Protein AF-A0A2W6NZN1-F1 (afdb_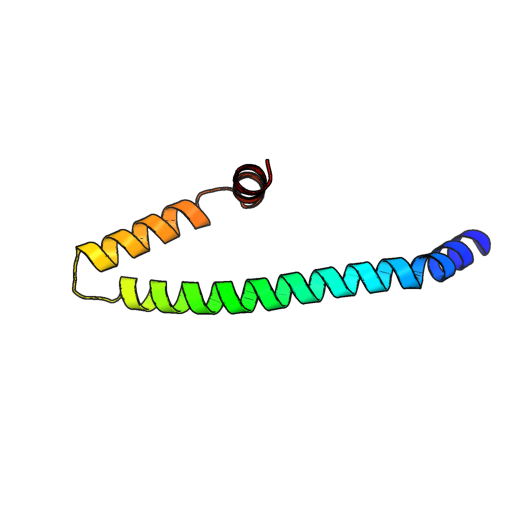monomer)

Structure (mmCIF, N/CA/C/O backbone):
data_AF-A0A2W6NZN1-F1
#
_entry.id   AF-A0A2W6NZN1-F1
#
loop_
_atom_site.group_PDB
_atom_site.id
_atom_site.type_symbol
_atom_site.label_atom_id
_atom_site.label_alt_id
_atom_site.label_comp_id
_atom_site.label_asym_id
_atom_site.label_entity_id
_atom_site.label_seq_id
_atom_site.pdbx_PDB_ins_code
_atom_site.Cartn_x
_atom_site.Cartn_y
_atom_site.Cartn_z
_atom_site.occupancy
_atom_site.B_iso_or_equiv
_atom_site.auth_seq_id
_atom_site.auth_comp_id
_atom_site.auth_asym_id
_atom_site.auth_atom_id
_atom_site.pdbx_PDB_model_num
ATOM 1 N N . MET A 1 1 ? -13.178 -4.474 36.354 1.00 63.78 1 MET A N 1
ATOM 2 C CA . MET A 1 1 ? -12.896 -5.693 35.553 1.00 63.78 1 MET A CA 1
ATOM 3 C C . MET A 1 1 ? -14.141 -6.202 34.827 1.00 63.78 1 MET A C 1
ATOM 5 O O . MET A 1 1 ? -14.049 -6.425 33.631 1.00 63.78 1 MET A O 1
ATOM 9 N N . GLN A 1 2 ? -15.303 -6.317 35.487 1.00 73.75 2 GLN A N 1
ATOM 10 C CA . GLN A 1 2 ? -16.582 -6.623 34.814 1.00 73.75 2 GLN A CA 1
ATOM 11 C C . GLN A 1 2 ? -17.025 -5.513 33.838 1.00 73.75 2 GLN A C 1
ATOM 13 O O . GLN A 1 2 ? -17.391 -5.822 32.709 1.00 73.75 2 GLN A O 1
ATOM 18 N N . GLU A 1 3 ? -16.870 -4.237 34.214 1.00 82.69 3 GLU A N 1
ATOM 19 C CA . GLU A 1 3 ? -17.173 -3.090 33.333 1.00 82.69 3 GLU A CA 1
ATOM 20 C C . GLU A 1 3 ? -16.351 -3.088 32.032 1.00 82.69 3 GLU A C 1
ATOM 22 O O . GLU A 1 3 ? -16.877 -2.823 30.957 1.00 82.69 3 GLU A O 1
ATOM 27 N N . SER A 1 4 ? -15.064 -3.446 32.095 1.00 85.00 4 SER A N 1
ATOM 28 C CA . SER A 1 4 ? -14.194 -3.507 30.912 1.00 85.00 4 SER A CA 1
ATOM 29 C C . SER A 1 4 ? -14.633 -4.593 29.925 1.00 85.00 4 SER A C 1
ATOM 31 O O . SER A 1 4 ? -14.530 -4.402 28.719 1.00 85.00 4 SER A O 1
ATOM 33 N N . ILE A 1 5 ? -15.132 -5.727 30.430 1.00 88.38 5 ILE A N 1
ATOM 34 C CA . ILE A 1 5 ? -15.622 -6.830 29.593 1.00 88.38 5 ILE A CA 1
ATOM 35 C C . ILE A 1 5 ? -16.943 -6.446 28.921 1.00 88.38 5 ILE A C 1
ATOM 37 O O . ILE A 1 5 ? -17.108 -6.697 27.731 1.00 88.38 5 ILE A O 1
ATOM 41 N N . GLN A 1 6 ? -17.852 -5.797 29.651 1.00 89.81 6 GLN A N 1
ATOM 42 C CA . GLN A 1 6 ? -19.106 -5.287 29.086 1.00 89.81 6 GLN A CA 1
ATOM 43 C C . GLN A 1 6 ? -18.841 -4.273 27.968 1.00 89.81 6 GLN A C 1
ATOM 45 O O . GLN A 1 6 ? -19.387 -4.412 26.881 1.00 89.81 6 GLN A O 1
ATOM 50 N N . LEU A 1 7 ? -17.889 -3.358 28.168 1.00 90.88 7 LEU A N 1
ATOM 51 C CA . LEU A 1 7 ? -17.510 -2.363 27.163 1.00 90.88 7 LEU A CA 1
ATOM 52 C 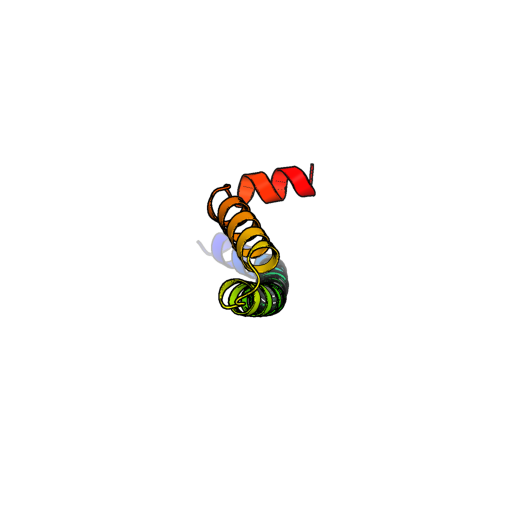C . LEU A 1 7 ? -16.970 -2.999 25.868 1.00 90.88 7 LEU A C 1
ATOM 54 O O . LEU A 1 7 ? -17.274 -2.537 24.765 1.00 90.88 7 LEU A O 1
ATOM 58 N N . VAL A 1 8 ? -16.204 -4.089 25.980 1.00 89.44 8 VAL A N 1
ATOM 59 C CA . VAL A 1 8 ? -15.727 -4.862 24.819 1.00 89.44 8 VAL A CA 1
ATOM 60 C C . VAL A 1 8 ? -16.886 -5.541 24.090 1.00 89.44 8 VAL A C 1
ATOM 62 O O . VAL A 1 8 ? -16.913 -5.518 22.861 1.00 89.44 8 VAL A O 1
ATOM 65 N N . ILE A 1 9 ? -17.839 -6.121 24.823 1.00 93.25 9 ILE A N 1
ATOM 66 C CA . ILE A 1 9 ? -19.020 -6.781 24.248 1.00 93.25 9 ILE A CA 1
ATOM 67 C C . ILE A 1 9 ? -19.903 -5.764 23.516 1.00 93.25 9 ILE A C 1
ATOM 69 O O . ILE A 1 9 ? -20.304 -6.016 22.381 1.00 93.25 9 ILE A O 1
ATOM 73 N N . ASP A 1 10 ? -20.129 -4.594 24.109 1.00 95.00 10 ASP A N 1
ATOM 74 C CA . ASP A 1 10 ? -20.925 -3.522 23.504 1.00 95.00 10 ASP A CA 1
ATOM 75 C C . ASP A 1 10 ? -20.259 -2.950 22.243 1.00 95.00 10 ASP A C 1
ATOM 77 O O . ASP A 1 10 ? -20.926 -2.596 21.270 1.00 95.00 10 ASP A O 1
ATOM 81 N N . SER A 1 11 ? -18.923 -2.910 22.221 1.00 95.00 11 SER A N 1
ATOM 82 C CA . SER A 1 11 ? -18.138 -2.431 21.073 1.00 95.00 11 SER A CA 1
ATOM 83 C C . SER A 1 11 ? -17.934 -3.495 19.989 1.00 95.00 11 SER A C 1
ATOM 85 O O . SER A 1 11 ? -17.551 -3.173 18.860 1.00 95.00 11 SER A O 1
ATOM 87 N N . LEU A 1 12 ? -18.186 -4.768 20.302 1.00 95.19 12 LEU A N 1
ATOM 88 C CA . LEU A 1 12 ? -17.912 -5.913 19.435 1.00 95.19 12 LEU A CA 1
ATOM 89 C C . LEU A 1 12 ? -18.564 -5.793 18.044 1.00 95.19 12 LEU A C 1
ATOM 91 O O . LEU A 1 12 ? -17.864 -6.021 17.055 1.00 95.19 12 LEU A O 1
ATOM 95 N N . PRO A 1 13 ? -19.839 -5.369 17.904 1.00 94.56 13 PRO A N 1
ATOM 96 C CA . PRO A 1 13 ? -20.463 -5.191 16.592 1.00 94.56 13 PRO A CA 1
ATOM 97 C C . PRO A 1 13 ? -19.751 -4.140 15.729 1.00 94.56 13 PRO A C 1
ATOM 99 O O . PRO A 1 13 ? -19.595 -4.322 14.520 1.00 94.56 13 PRO A O 1
ATOM 102 N N . PHE A 1 14 ? -19.280 -3.050 16.342 1.00 95.88 14 PHE A N 1
ATOM 103 C CA . PHE A 1 14 ? -18.536 -2.002 15.645 1.00 95.88 14 PHE A CA 1
ATOM 104 C C . PHE A 1 14 ? -17.153 -2.497 15.201 1.00 95.88 14 PHE A C 1
ATOM 106 O O . PHE A 1 14 ? -16.757 -2.285 14.053 1.00 95.88 14 PHE A O 1
ATOM 113 N N . LEU A 1 15 ? -16.449 -3.225 16.071 1.00 95.75 15 LEU A N 1
ATOM 114 C CA . LEU A 1 15 ? -15.152 -3.824 15.749 1.00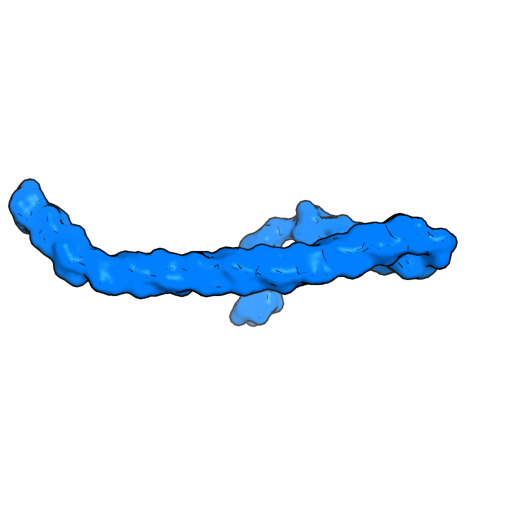 95.75 15 LEU A CA 1
ATOM 115 C C . LEU A 1 15 ? -15.266 -4.871 14.633 1.00 95.75 15 LEU A C 1
ATOM 117 O O . LEU A 1 15 ? -14.445 -4.877 13.717 1.00 95.75 15 LEU A O 1
ATOM 121 N N . LEU A 1 16 ? -16.308 -5.708 14.653 1.00 97.06 16 LEU A N 1
ATOM 122 C CA . LEU A 1 16 ? -16.581 -6.682 13.591 1.00 97.06 16 LEU A CA 1
ATOM 123 C C . LEU A 1 16 ? -16.875 -6.003 12.252 1.00 97.06 16 LEU A C 1
ATOM 125 O O . LEU A 1 16 ? -16.404 -6.461 11.211 1.00 97.06 16 LEU A O 1
ATOM 129 N N . LYS A 1 17 ? -17.598 -4.880 12.264 1.00 97.19 17 LYS A N 1
ATOM 130 C CA . LYS A 1 17 ? -17.811 -4.070 11.061 1.00 97.19 17 LYS A CA 1
ATOM 131 C C . LYS A 1 17 ? -16.488 -3.519 10.518 1.00 97.19 17 LYS A C 1
ATOM 133 O O . LYS A 1 17 ? -16.240 -3.612 9.318 1.00 97.19 17 LYS A O 1
ATOM 138 N N . GLY A 1 18 ? -15.617 -3.016 11.396 1.00 97.44 18 GLY A N 1
ATOM 139 C CA . GLY A 1 18 ? -14.257 -2.599 11.043 1.00 97.44 18 GLY A CA 1
ATOM 140 C C . GLY A 1 18 ? -13.430 -3.735 10.432 1.00 97.44 18 GLY A C 1
ATOM 141 O O . GLY A 1 18 ? -12.825 -3.560 9.376 1.00 97.44 18 GLY A O 1
ATOM 142 N 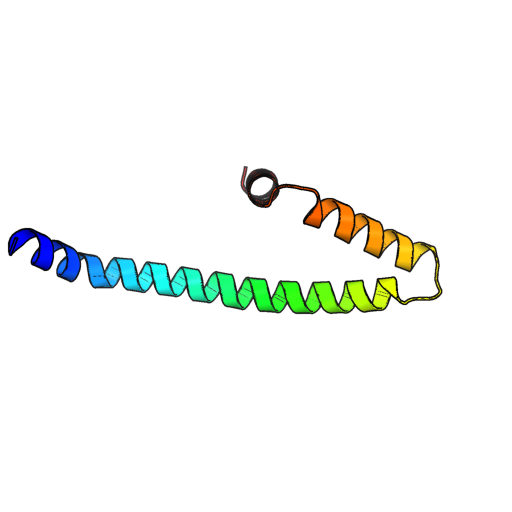N . ALA A 1 19 ? -13.471 -4.925 11.035 1.00 97.56 19 ALA A N 1
ATOM 143 C CA . ALA A 1 19 ? -12.818 -6.118 10.498 1.00 97.56 19 ALA A CA 1
ATOM 144 C C . ALA A 1 19 ? -13.352 -6.489 9.103 1.00 97.56 19 ALA A C 1
ATOM 146 O O . ALA A 1 19 ? -12.572 -6.825 8.211 1.00 97.56 19 ALA A O 1
ATOM 147 N N . GLY A 1 20 ? -14.664 -6.353 8.887 1.00 98.25 20 GLY A N 1
ATOM 148 C CA . GLY A 1 20 ? -15.295 -6.510 7.578 1.00 98.25 20 GLY A CA 1
ATOM 149 C C . GLY A 1 20 ? -14.720 -5.559 6.525 1.00 98.25 20 GLY A C 1
ATOM 150 O O . GLY A 1 20 ? -14.367 -6.006 5.435 1.00 98.25 20 GLY A O 1
ATOM 151 N N . TYR A 1 21 ? -14.543 -4.276 6.855 1.00 97.88 21 TYR A N 1
ATOM 152 C CA . TYR A 1 21 ? -13.909 -3.314 5.945 1.00 97.88 21 TYR A CA 1
ATOM 153 C C . TYR A 1 21 ? -12.452 -3.663 5.644 1.00 97.88 21 TYR A C 1
ATOM 155 O O . TYR A 1 21 ? -12.048 -3.633 4.482 1.00 97.88 21 TYR A O 1
ATOM 163 N N . THR A 1 22 ? -11.674 -4.057 6.653 1.00 97.69 22 THR A N 1
ATOM 164 C CA . THR A 1 22 ? -10.288 -4.500 6.451 1.00 97.69 22 THR A CA 1
ATOM 165 C C . THR A 1 22 ? -10.222 -5.669 5.477 1.00 97.69 22 THR A C 1
ATOM 167 O O . THR A 1 22 ? -9.410 -5.643 4.554 1.00 97.69 22 THR A O 1
ATOM 170 N N . LEU A 1 23 ? -11.088 -6.674 5.635 1.00 98.25 23 LEU A N 1
ATOM 171 C CA . LEU A 1 23 ? -11.145 -7.817 4.723 1.00 98.25 23 LEU A CA 1
ATOM 172 C C . LEU A 1 23 ? -11.527 -7.393 3.305 1.00 98.25 23 LEU A C 1
ATOM 174 O O . LEU A 1 23 ? -10.855 -7.790 2.357 1.00 98.25 23 LEU A O 1
ATOM 178 N N . GLN A 1 24 ? -12.557 -6.559 3.156 1.00 98.06 24 GLN A N 1
ATOM 179 C CA . GLN A 1 24 ? -12.996 -6.066 1.848 1.00 98.06 24 GLN A CA 1
ATOM 180 C C . GLN A 1 24 ? -11.875 -5.320 1.117 1.00 98.06 24 GLN A C 1
ATOM 182 O O . GLN A 1 24 ? -11.573 -5.633 -0.035 1.00 98.06 24 GLN A O 1
ATOM 187 N N . LEU A 1 25 ? -11.217 -4.377 1.797 1.00 97.62 25 LEU A N 1
ATOM 188 C CA . LEU A 1 25 ? -10.119 -3.596 1.229 1.00 97.62 25 LEU A CA 1
ATOM 189 C C . LEU A 1 25 ? -8.885 -4.458 0.950 1.00 97.62 25 LEU A C 1
ATOM 191 O O . LEU A 1 25 ? -8.250 -4.291 -0.088 1.00 97.62 25 LEU A O 1
ATOM 195 N N . SER A 1 26 ? -8.559 -5.403 1.835 1.00 97.56 26 SER A N 1
ATOM 196 C CA . SER A 1 26 ? -7.391 -6.276 1.670 1.00 97.56 26 SER A CA 1
ATOM 197 C C . SER A 1 26 ? -7.571 -7.233 0.499 1.00 97.56 26 SER A C 1
ATOM 199 O O . SER A 1 26 ? -6.677 -7.354 -0.334 1.00 97.56 26 SER A O 1
ATOM 201 N N . ILE A 1 27 ? -8.730 -7.890 0.405 1.00 98.38 27 ILE A N 1
ATOM 202 C CA . ILE A 1 27 ? -9.030 -8.831 -0.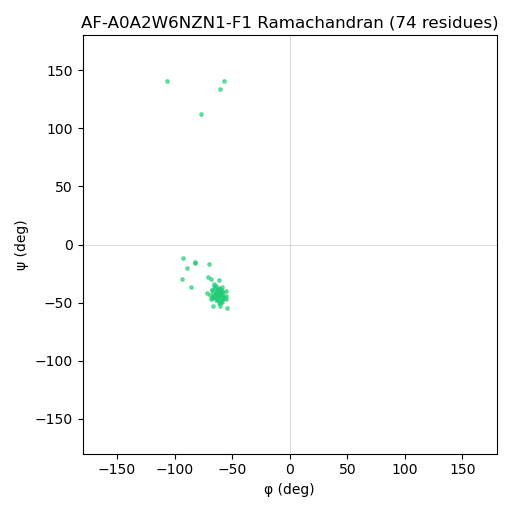681 1.00 98.38 27 ILE A CA 1
ATOM 203 C C . ILE A 1 27 ? -9.138 -8.079 -2.008 1.00 98.38 27 ILE A C 1
ATOM 205 O O . ILE A 1 27 ? -8.529 -8.497 -2.990 1.00 98.38 27 ILE A O 1
ATOM 209 N N . GLY A 1 28 ? -9.849 -6.947 -2.036 1.00 98.19 28 GLY A N 1
ATOM 210 C CA . GLY A 1 28 ? -9.951 -6.110 -3.231 1.00 98.19 28 GLY A CA 1
ATOM 211 C C . GLY A 1 28 ? -8.584 -5.600 -3.690 1.00 98.19 28 GLY A C 1
ATOM 212 O O . GLY A 1 28 ? -8.200 -5.794 -4.842 1.00 98.19 28 GLY A O 1
ATOM 213 N N . GLY A 1 29 ? -7.805 -5.019 -2.775 1.00 97.38 29 GLY A N 1
ATOM 214 C CA . GLY A 1 29 ? -6.458 -4.525 -3.053 1.00 97.38 29 GLY A CA 1
ATOM 215 C C . GLY A 1 29 ? -5.504 -5.626 -3.515 1.00 97.38 29 GLY A C 1
ATOM 216 O O . GLY A 1 29 ? -4.767 -5.429 -4.479 1.00 97.38 29 GLY A O 1
ATOM 217 N N . MET A 1 30 ? -5.556 -6.808 -2.896 1.00 97.88 30 MET A N 1
ATOM 218 C CA . MET A 1 30 ? -4.766 -7.965 -3.318 1.00 97.88 30 MET A CA 1
ATOM 219 C C . MET A 1 30 ? -5.166 -8.439 -4.717 1.00 97.88 30 MET A C 1
ATOM 221 O O . MET A 1 30 ? -4.288 -8.689 -5.537 1.00 97.88 30 MET A O 1
ATOM 225 N N . PHE A 1 31 ? -6.463 -8.526 -5.013 1.00 98.44 31 PHE A N 1
ATOM 226 C CA . PHE A 1 31 ? -6.959 -8.951 -6.321 1.00 98.44 31 PHE A CA 1
ATOM 227 C C . PHE A 1 31 ? -6.492 -8.012 -7.441 1.00 98.44 31 PHE A C 1
ATOM 229 O O . PHE A 1 31 ? -5.861 -8.456 -8.404 1.00 98.44 31 PHE A O 1
ATOM 236 N N . PHE A 1 32 ? -6.729 -6.704 -7.298 1.00 97.88 32 PHE A N 1
ATOM 237 C CA . PHE A 1 32 ? -6.301 -5.723 -8.300 1.00 97.88 32 PHE A CA 1
ATOM 238 C C . PHE A 1 32 ? -4.776 -5.593 -8.366 1.00 97.88 32 PHE A C 1
ATOM 240 O O . PHE A 1 32 ? -4.210 -5.507 -9.457 1.00 97.88 32 PHE A O 1
ATOM 247 N N . GLY A 1 33 ? -4.095 -5.637 -7.219 1.00 97.31 33 GLY A N 1
ATOM 248 C CA . GLY A 1 33 ? -2.637 -5.611 -7.140 1.00 97.31 33 GLY A CA 1
ATOM 249 C C . GLY A 1 33 ? -1.990 -6.814 -7.827 1.00 97.31 33 GLY A C 1
ATOM 250 O O . GLY A 1 33 ? -0.998 -6.649 -8.535 1.00 97.31 33 GLY A O 1
ATOM 251 N N . LEU A 1 34 ? -2.573 -8.009 -7.688 1.00 98.12 34 LEU A N 1
ATOM 252 C CA . LEU A 1 34 ? -2.115 -9.216 -8.372 1.00 98.12 34 LEU A CA 1
ATOM 253 C C . LEU A 1 34 ? -2.322 -9.110 -9.883 1.00 98.12 34 LEU A C 1
ATOM 255 O O . LEU A 1 34 ? -1.408 -9.422 -10.641 1.00 98.12 34 LEU A O 1
ATOM 259 N N . LEU A 1 35 ? -3.489 -8.637 -10.324 1.00 98.44 35 LEU A N 1
ATOM 260 C CA . LEU A 1 35 ? -3.802 -8.481 -11.744 1.00 98.44 35 LEU A CA 1
ATOM 261 C C . LEU A 1 35 ? -2.852 -7.481 -12.421 1.00 98.44 35 LEU A C 1
ATOM 263 O O . LEU A 1 35 ? -2.243 -7.796 -13.445 1.00 98.44 35 LEU A O 1
ATOM 267 N N . LEU A 1 36 ? -2.647 -6.310 -11.810 1.00 97.75 36 LEU A N 1
ATOM 268 C CA . LEU A 1 36 ? -1.679 -5.320 -12.289 1.00 97.75 36 LEU A CA 1
ATOM 269 C C . LEU A 1 36 ? -0.242 -5.848 -12.222 1.00 97.75 36 LEU A C 1
ATOM 271 O O . LEU A 1 36 ? 0.517 -5.706 -13.180 1.00 97.75 36 LEU A O 1
ATOM 275 N N . GLY A 1 37 ? 0.133 -6.491 -11.115 1.00 97.62 37 GLY A N 1
ATOM 276 C CA . GLY A 1 37 ? 1.456 -7.082 -10.929 1.00 97.62 37 GLY A CA 1
ATOM 277 C C . GLY A 1 37 ? 1.773 -8.150 -11.976 1.00 97.62 37 GLY A C 1
ATOM 278 O O . GLY A 1 37 ? 2.888 -8.183 -12.496 1.00 97.62 37 GLY A O 1
ATOM 279 N N . PHE A 1 38 ? 0.788 -8.970 -12.342 1.00 98.12 38 PHE A N 1
ATOM 280 C CA . PHE A 1 38 ? 0.909 -9.977 -13.391 1.00 98.12 38 PHE A CA 1
ATOM 281 C C . PHE A 1 38 ? 1.153 -9.339 -14.764 1.00 98.12 38 PHE A C 1
ATOM 283 O O . PHE A 1 38 ? 2.107 -9.709 -15.450 1.00 98.12 38 PHE A O 1
ATOM 290 N N . ILE A 1 39 ? 0.367 -8.323 -15.137 1.00 98.19 39 ILE A N 1
ATOM 291 C CA . ILE A 1 39 ? 0.560 -7.582 -16.395 1.00 98.19 39 ILE A CA 1
ATOM 292 C C . ILE A 1 39 ? 1.960 -6.955 -16.443 1.00 98.19 39 ILE A C 1
ATOM 294 O O . ILE A 1 39 ? 2.687 -7.117 -17.424 1.00 98.19 39 ILE A O 1
ATOM 298 N N . LEU A 1 40 ? 2.383 -6.291 -15.366 1.00 97.75 40 LEU A N 1
ATOM 299 C CA . LEU A 1 40 ? 3.704 -5.665 -15.276 1.00 97.75 40 LEU A CA 1
ATOM 300 C C . LEU A 1 40 ? 4.843 -6.688 -15.339 1.00 97.75 40 LEU A C 1
ATOM 302 O O . LEU A 1 40 ? 5.888 -6.409 -15.932 1.00 97.75 40 LEU A O 1
ATOM 306 N N . ALA A 1 41 ? 4.654 -7.878 -14.766 1.00 97.19 41 ALA A N 1
ATOM 307 C CA . ALA A 1 41 ? 5.618 -8.967 -14.867 1.00 97.19 41 ALA A CA 1
ATOM 308 C C . ALA A 1 41 ? 5.785 -9.429 -16.323 1.00 97.19 41 ALA A C 1
ATOM 310 O O . ALA A 1 41 ? 6.919 -9.537 -16.794 1.00 97.19 41 ALA A O 1
ATOM 311 N N . LEU A 1 42 ? 4.683 -9.605 -17.062 1.00 97.88 42 LEU A N 1
ATOM 312 C CA . LEU A 1 42 ? 4.722 -9.929 -18.492 1.00 97.88 42 LEU A CA 1
ATOM 313 C C . LEU A 1 42 ? 5.403 -8.819 -19.307 1.00 97.88 42 LEU A C 1
ATOM 315 O O . LEU A 1 42 ? 6.292 -9.095 -20.113 1.00 97.88 42 LEU A O 1
ATOM 319 N N . MET A 1 43 ? 5.066 -7.551 -19.046 1.00 97.75 43 MET A N 1
ATOM 320 C CA . MET A 1 43 ? 5.712 -6.401 -19.693 1.00 97.75 43 MET A CA 1
ATOM 321 C C . MET A 1 43 ? 7.225 -6.370 -19.442 1.00 97.75 43 MET A C 1
ATOM 323 O O . MET A 1 43 ? 8.001 -6.030 -20.336 1.00 97.75 43 MET A O 1
ATOM 327 N N . ARG A 1 44 ? 7.676 -6.763 -18.246 1.00 96.25 44 ARG A N 1
ATOM 328 C CA . ARG A 1 44 ? 9.101 -6.812 -17.892 1.00 96.25 44 ARG A CA 1
ATOM 329 C C . ARG A 1 44 ? 9.867 -7.904 -18.649 1.00 96.25 44 ARG A C 1
ATOM 331 O O . ARG A 1 44 ? 11.061 -7.728 -18.891 1.00 96.25 44 ARG A O 1
ATOM 338 N N . LEU A 1 45 ? 9.200 -8.998 -19.020 1.00 96.56 45 LEU A N 1
ATOM 339 C CA . LEU A 1 45 ? 9.773 -10.088 -19.819 1.00 96.56 45 LEU A CA 1
ATOM 340 C C . LEU A 1 45 ? 9.761 -9.796 -21.327 1.00 96.56 45 LEU A C 1
ATOM 342 O O . LEU A 1 45 ? 10.489 -10.442 -22.078 1.00 96.56 45 LEU A O 1
ATOM 346 N N . SER A 1 46 ? 8.988 -8.803 -21.773 1.00 96.69 46 SER A N 1
ATOM 347 C CA . SER A 1 46 ? 8.875 -8.443 -23.188 1.00 96.69 46 SER A CA 1
ATOM 348 C C . SER A 1 46 ? 10.236 -8.107 -23.824 1.00 96.69 46 SER A C 1
ATOM 350 O O . SER A 1 46 ? 11.062 -7.434 -23.188 1.00 96.69 46 SER A O 1
ATOM 352 N N . PRO A 1 47 ? 10.494 -8.519 -25.084 1.00 95.81 47 PRO A N 1
ATOM 353 C CA . PRO A 1 47 ? 11.678 -8.112 -25.846 1.00 95.81 47 PRO A CA 1
ATOM 354 C C . PRO A 1 47 ? 11.645 -6.630 -26.259 1.00 95.81 47 PRO A C 1
ATOM 356 O O . PRO A 1 47 ? 12.685 -6.063 -26.586 1.00 95.81 47 PRO A O 1
ATOM 359 N N . ILE A 1 48 ? 10.476 -5.984 -26.216 1.00 97.56 48 ILE A N 1
ATOM 360 C CA . ILE A 1 48 ? 10.283 -4.596 -26.643 1.00 97.56 48 ILE A CA 1
ATOM 361 C C . ILE A 1 48 ? 10.821 -3.646 -25.563 1.00 97.56 48 ILE A C 1
ATOM 363 O O . ILE A 1 48 ? 10.262 -3.550 -24.466 1.00 97.56 48 ILE A O 1
ATOM 367 N N . TRP A 1 49 ? 11.903 -2.924 -25.876 1.00 95.38 49 TRP A N 1
ATOM 368 C CA . TRP A 1 49 ? 12.606 -2.065 -24.913 1.00 95.38 49 TRP A CA 1
ATOM 369 C C . TRP A 1 49 ? 11.700 -1.021 -24.227 1.00 95.38 49 TRP A C 1
ATOM 371 O O . TRP A 1 49 ? 11.720 -0.981 -22.993 1.00 95.38 49 TRP A O 1
ATOM 381 N N . PRO A 1 50 ? 10.843 -0.257 -24.943 1.00 96.06 50 PRO A N 1
ATOM 382 C CA . PRO A 1 50 ? 9.933 0.696 -24.299 1.00 96.06 50 PRO A CA 1
ATOM 383 C C . PRO A 1 50 ? 8.979 0.054 -23.282 1.00 96.06 50 PRO A C 1
ATOM 385 O O . PRO A 1 50 ? 8.810 0.565 -22.179 1.00 96.06 50 PRO A O 1
ATOM 388 N N . VAL A 1 51 ? 8.399 -1.103 -23.615 1.00 97.12 51 VAL A N 1
ATOM 389 C CA . VAL A 1 51 ? 7.444 -1.824 -22.751 1.00 97.12 51 VAL A CA 1
ATOM 390 C C . VAL A 1 51 ? 8.121 -2.277 -21.458 1.00 97.12 51 VAL A C 1
ATOM 392 O O . VAL A 1 51 ? 7.596 -2.083 -20.359 1.00 97.12 51 VAL A O 1
ATOM 395 N N . ARG A 1 52 ? 9.336 -2.822 -21.580 1.00 97.44 52 ARG A N 1
ATOM 396 C CA . ARG A 1 52 ? 10.147 -3.240 -20.435 1.00 97.44 52 ARG A CA 1
ATOM 397 C C . ARG A 1 52 ? 10.540 -2.056 -19.554 1.00 97.44 52 ARG A C 1
ATOM 399 O O . ARG A 1 52 ? 10.558 -2.186 -18.329 1.00 97.44 52 ARG A O 1
ATOM 406 N N . TRP A 1 53 ? 10.891 -0.926 -20.165 1.00 97.50 53 TRP A N 1
ATOM 407 C CA . TRP A 1 53 ? 11.288 0.280 -19.446 1.00 97.50 53 TRP A CA 1
ATOM 408 C C . TRP A 1 53 ? 10.118 0.881 -18.662 1.00 97.50 53 TRP A C 1
ATOM 410 O O . TRP A 1 53 ? 10.275 1.142 -17.470 1.00 97.50 53 TRP A O 1
ATOM 420 N N . LEU A 1 54 ? 8.929 0.978 -19.268 1.00 97.62 54 LEU A N 1
ATOM 421 C CA . LEU A 1 54 ? 7.712 1.438 -18.589 1.00 97.62 54 LEU A CA 1
ATOM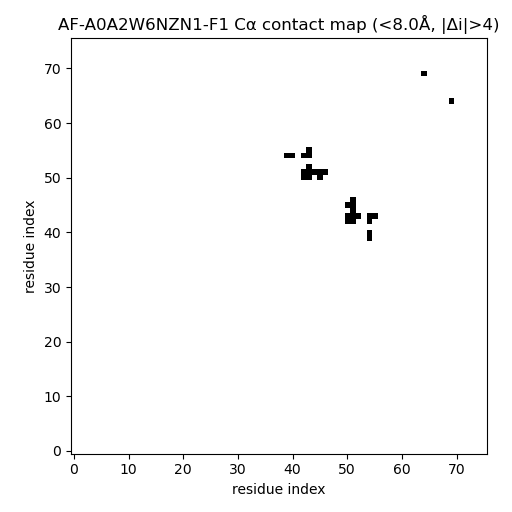 422 C C . LEU A 1 54 ? 7.382 0.586 -17.358 1.00 97.62 54 LEU A C 1
ATOM 424 O O . LEU A 1 54 ? 7.137 1.126 -16.280 1.00 97.62 54 LEU A O 1
ATOM 428 N N . ALA A 1 55 ? 7.457 -0.744 -17.479 1.00 97.50 55 ALA A N 1
ATOM 429 C CA . ALA A 1 55 ? 7.232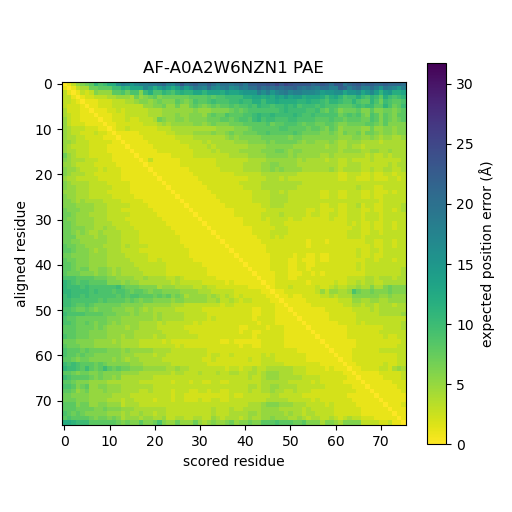 -1.638 -16.344 1.00 97.50 55 ALA A CA 1
ATOM 430 C C . ALA A 1 55 ? 8.260 -1.417 -15.220 1.00 97.50 55 ALA A C 1
ATOM 432 O O . ALA A 1 55 ? 7.902 -1.386 -14.044 1.00 97.50 55 ALA A O 1
ATOM 433 N N . ARG A 1 56 ? 9.542 -1.229 -15.561 1.00 96.50 56 ARG A N 1
ATOM 434 C CA . ARG A 1 56 ? 10.598 -0.938 -14.574 1.00 96.50 56 ARG A CA 1
ATOM 435 C C . ARG A 1 56 ? 10.371 0.396 -13.869 1.00 96.50 56 ARG A C 1
ATOM 437 O O . ARG A 1 56 ? 10.526 0.448 -12.654 1.00 96.50 56 ARG A O 1
ATOM 444 N N . PHE A 1 57 ? 10.002 1.434 -14.615 1.00 97.44 57 PHE A N 1
ATOM 445 C CA . PHE A 1 57 ? 9.720 2.759 -14.072 1.00 97.44 57 PHE A CA 1
ATOM 446 C C . PHE A 1 57 ? 8.556 2.715 -13.078 1.00 97.44 57 PHE A C 1
ATOM 448 O O . PHE A 1 57 ? 8.722 3.128 -11.931 1.00 97.44 57 PHE A O 1
ATOM 455 N N . TYR A 1 58 ? 7.431 2.108 -13.473 1.00 96.88 58 TYR A N 1
ATOM 456 C CA . TYR A 1 58 ? 6.284 1.906 -12.588 1.00 96.88 58 TYR A CA 1
ATOM 457 C C . TYR A 1 58 ? 6.701 1.168 -11.307 1.00 96.88 58 TYR A C 1
ATOM 459 O O . TYR A 1 58 ? 6.521 1.675 -10.203 1.00 96.88 58 TYR A O 1
ATOM 467 N N . ILE A 1 59 ? 7.338 -0.002 -11.435 1.00 96.50 59 ILE A N 1
ATOM 468 C CA . ILE A 1 59 ? 7.748 -0.807 -10.273 1.00 96.50 59 ILE A CA 1
ATOM 469 C C . ILE A 1 59 ? 8.684 -0.011 -9.351 1.00 96.50 59 ILE A C 1
ATOM 471 O O . ILE A 1 59 ? 8.546 -0.094 -8.133 1.00 96.50 59 ILE A O 1
ATOM 475 N N . SER A 1 60 ? 9.617 0.763 -9.912 1.00 96.25 60 SER A N 1
ATOM 476 C CA . SER A 1 60 ? 10.565 1.569 -9.139 1.00 96.25 60 SER A CA 1
ATOM 477 C C . SER A 1 60 ? 9.876 2.660 -8.323 1.00 96.25 60 SER A C 1
ATOM 479 O O . SER A 1 60 ? 10.216 2.837 -7.158 1.00 96.25 60 SER A O 1
ATOM 481 N N . ILE A 1 61 ? 8.912 3.380 -8.902 1.00 96.31 61 ILE A N 1
ATOM 482 C CA . ILE A 1 61 ? 8.187 4.442 -8.192 1.00 96.31 61 ILE A CA 1
ATOM 483 C C . ILE A 1 61 ? 7.337 3.844 -7.081 1.00 96.31 61 ILE A C 1
ATOM 485 O O . ILE A 1 61 ? 7.471 4.240 -5.924 1.00 96.31 61 ILE A O 1
ATOM 489 N N . PHE A 1 62 ? 6.493 2.864 -7.407 1.00 94.75 62 PHE A N 1
ATOM 490 C CA . PHE A 1 62 ? 5.516 2.353 -6.448 1.00 94.75 62 PHE A CA 1
ATOM 491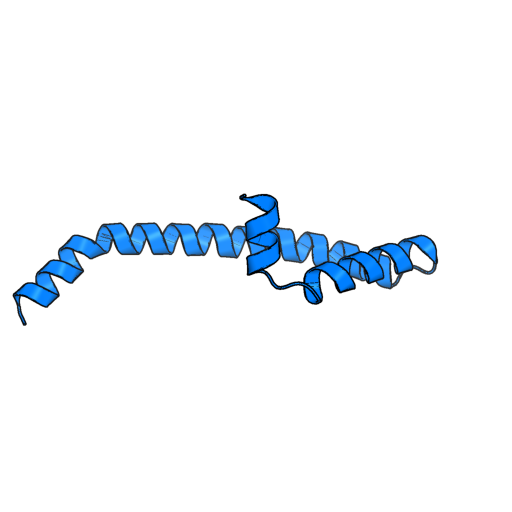 C C . PHE A 1 62 ? 6.154 1.533 -5.321 1.00 94.75 62 PHE A C 1
ATOM 493 O O . PHE A 1 62 ? 5.619 1.515 -4.217 1.00 94.75 62 PHE A O 1
ATOM 500 N N . ARG A 1 63 ? 7.31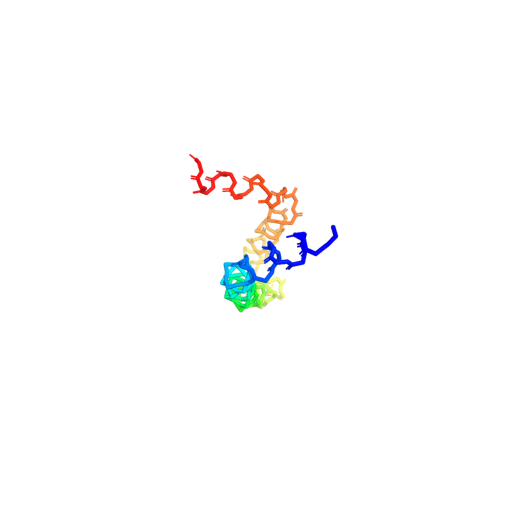1 0.894 -5.562 1.00 94.69 63 ARG A N 1
ATOM 501 C CA . ARG A 1 63 ? 8.084 0.206 -4.511 1.00 94.69 63 ARG A CA 1
ATOM 502 C C . ARG A 1 63 ? 9.099 1.100 -3.797 1.00 94.69 63 ARG A C 1
ATOM 504 O O . ARG A 1 63 ? 9.550 0.728 -2.720 1.00 94.69 63 ARG A O 1
ATOM 511 N N . GLY A 1 64 ? 9.492 2.221 -4.402 1.00 96.00 64 GLY A N 1
ATOM 512 C CA . GLY A 1 64 ? 10.461 3.169 -3.843 1.00 96.00 64 GLY A CA 1
ATOM 513 C C . GLY A 1 64 ? 9.831 4.307 -3.038 1.00 96.00 64 GLY A C 1
ATOM 514 O O . GLY A 1 64 ? 10.550 5.028 -2.353 1.00 96.00 64 GLY A O 1
ATOM 515 N N . THR A 1 65 ? 8.507 4.476 -3.102 1.00 96.88 65 THR A N 1
ATOM 516 C CA . THR A 1 65 ? 7.771 5.514 -2.366 1.00 96.88 65 THR A CA 1
ATOM 517 C C . THR A 1 65 ? 6.987 4.912 -1.195 1.00 96.88 65 THR A C 1
ATOM 519 O O . THR A 1 65 ? 6.419 3.826 -1.335 1.00 96.88 65 THR A O 1
ATOM 522 N N . PRO A 1 66 ? 6.934 5.581 -0.025 1.00 96.81 66 PRO A N 1
ATOM 523 C CA . PRO A 1 66 ? 6.144 5.103 1.106 1.00 96.81 66 PRO A CA 1
ATOM 524 C C . PRO A 1 66 ? 4.655 4.998 0.755 1.00 96.81 66 PRO A C 1
ATOM 526 O O . PRO A 1 66 ? 4.082 5.953 0.230 1.00 96.81 66 PRO A O 1
ATOM 529 N N . LEU A 1 67 ? 4.006 3.884 1.121 1.00 95.31 67 LEU A N 1
ATOM 530 C CA . LEU A 1 67 ? 2.566 3.682 0.884 1.00 95.31 67 LEU A CA 1
ATOM 531 C C . LEU A 1 67 ? 1.731 4.817 1.485 1.00 95.31 67 LEU A C 1
ATOM 533 O O . LEU A 1 67 ? 0.790 5.297 0.864 1.00 95.31 67 LEU A O 1
ATOM 537 N N . ILE A 1 68 ? 2.104 5.280 2.679 1.00 96.44 68 ILE A N 1
ATOM 538 C CA . ILE A 1 68 ? 1.409 6.388 3.329 1.00 96.44 68 ILE A CA 1
ATOM 539 C C . ILE A 1 68 ? 1.473 7.660 2.472 1.00 96.44 68 ILE A C 1
ATOM 541 O O . ILE A 1 68 ? 0.447 8.293 2.278 1.00 96.44 68 ILE A O 1
ATOM 545 N N . ALA A 1 69 ? 2.618 7.985 1.862 1.00 96.69 69 ALA A N 1
ATOM 546 C CA . ALA A 1 69 ? 2.750 9.148 0.983 1.00 96.69 69 ALA A CA 1
ATOM 547 C C . ALA A 1 69 ? 1.885 9.019 -0.283 1.00 96.69 69 ALA A C 1
ATOM 549 O O . ALA A 1 69 ? 1.279 9.996 -0.711 1.00 96.69 69 ALA A O 1
ATOM 550 N N . GLN A 1 70 ? 1.779 7.810 -0.846 1.00 96.00 70 GLN A N 1
ATOM 551 C CA . GLN A 1 70 ? 0.884 7.532 -1.976 1.00 96.00 70 GLN A CA 1
ATOM 552 C C . GLN A 1 70 ? -0.583 7.738 -1.593 1.00 96.00 70 GLN A C 1
ATOM 554 O O . GLN A 1 70 ? -1.325 8.380 -2.329 1.00 96.00 70 GLN A O 1
ATOM 559 N N . LEU A 1 71 ? -0.993 7.224 -0.428 1.00 95.81 71 LEU A N 1
ATOM 560 C CA . LEU A 1 71 ? -2.341 7.438 0.094 1.00 95.81 71 LEU A CA 1
ATOM 561 C C . LEU A 1 71 ? -2.606 8.921 0.325 1.00 95.81 71 LEU A C 1
ATOM 563 O O . LEU A 1 71 ? -3.666 9.400 -0.060 1.00 95.81 71 LEU A O 1
ATOM 567 N N . PHE A 1 72 ? -1.638 9.647 0.893 1.00 97.00 72 PHE A N 1
ATOM 568 C CA . PHE A 1 72 ? -1.766 11.084 1.093 1.00 97.00 72 PHE A CA 1
ATOM 569 C C . PHE A 1 72 ? -1.968 11.819 -0.232 1.00 97.00 72 PHE A C 1
ATOM 571 O O . PHE A 1 72 ? -2.914 12.575 -0.332 1.00 97.00 72 PHE A O 1
ATOM 578 N N . MET A 1 73 ? -1.156 11.541 -1.253 1.00 95.75 73 MET A N 1
ATOM 579 C CA . MET A 1 73 ? -1.262 12.168 -2.578 1.00 95.75 73 MET A CA 1
ATOM 580 C C . MET A 1 73 ? -2.594 11.889 -3.299 1.00 95.75 73 MET A C 1
ATOM 582 O O . MET A 1 73 ? -3.012 12.678 -4.139 1.00 95.75 73 MET A O 1
ATOM 586 N N . ILE A 1 74 ? -3.220 10.735 -3.051 1.00 95.25 74 ILE A N 1
ATOM 587 C CA . ILE A 1 74 ? -4.493 10.363 -3.690 1.00 95.25 74 ILE A CA 1
ATOM 588 C C . ILE A 1 74 ? -5.687 10.925 -2.911 1.00 95.25 74 ILE A C 1
ATOM 590 O O . ILE A 1 74 ? -6.704 11.268 -3.510 1.00 95.25 74 ILE A O 1
ATOM 594 N N . TYR A 1 75 ? -5.594 10.948 -1.582 1.00 95.06 75 TYR A N 1
ATOM 595 C CA . TYR A 1 75 ? -6.707 11.290 -0.700 1.00 95.06 75 TYR A CA 1
ATOM 596 C C . TYR A 1 75 ? -6.756 12.776 -0.312 1.00 95.06 75 TYR A C 1
ATOM 598 O O . TYR A 1 75 ? -7.848 13.283 -0.056 1.00 95.06 75 TYR A O 1
ATOM 606 N N . TYR A 1 76 ? -5.609 13.457 -0.255 1.00 92.06 76 TYR A N 1
ATOM 607 C CA . TYR A 1 76 ? -5.477 14.883 0.064 1.00 92.06 76 TYR A CA 1
ATOM 608 C C . TYR A 1 76 ? -4.952 15.662 -1.140 1.00 92.06 76 TYR A C 1
ATOM 610 O O . TYR A 1 76 ? -5.451 16.790 -1.341 1.00 92.06 76 TYR A O 1
#

InterPro domains:
  IPR010065 Amino acid ABC transporter, permease protein, 3-TM domain [TIGR01726] (12-76)
  IPR035906 MetI-like superfamily [G3DSA:1.10.3720.10] (3-76)
  IPR035906 MetI-like superfamily [SSF161098] (13-76)
  IPR043429 ABC transporter membrane protein permease protein ArtM/GltK/GlnP/TcyL/YhdX-like [PTHR30614] (14-76)

Foldseek 3Di:
DVVVVVVCVVCVVVVVVVVVVVVVCVVVCCVVVVVVVVCLVVQCVDPDVVSNVVSVVVCCVVVVDDPVVVCVVVVD

Solvent-accessible surface area (backbone atoms only — not comparable to full-atom values): 4242 Å² total; per-residue (Å²): 112,69,66,61,53,51,53,50,60,72,42,40,67,59,51,52,51,51,51,50,52,52,49,53,52,49,53,50,50,48,53,54,49,49,55,52,49,51,52,39,52,52,31,51,70,43,90,51,65,70,53,22,48,54,31,50,52,51,52,50,51,68,73,71,44,60,67,66,58,54,51,45,70,74,75,106

Organism: Escherichia coli (NCBI:txid562)

Mean predicted aligned error: 4.07 Å

pLDDT: mean 95.3, std 5.27, range [63.78, 98.44]

Radius of gyration: 20.18 Å; Cα contacts (8 Å, |Δi|>4): 15; chains: 1; bounding box: 34×25×62 Å

Secondary structure (DSSP, 8-state):
-HHHHHHHHHHHHHHHHHHHHHHHHHHHHHHHHHHHHHHHHHHHH-S-HHHHHHHHHHHHHHHHS-HHHHHHHHH-

Sequence (76 aa):
MQESIQLVIDSLPFLLKGAGYTLQLSIGGMFFGLLLGFILALMRLSPIWPVRWLARFYISIFRGTPLIAQLFMIYY